Protein AF-A0A430AMD8-F1 (afdb_monomer_lite)

Sequence (156 aa):
MGLGTSLKETTLHHYRDPFADLLKDDPEMDLAAVIIMGSADDTPTKMLASDRTAQTLAAMGVDGAILSCNGFGNNHIDYANLIEQVGKKGIPFVAMSACEAEDFVVQNAYLSHVLPFYKTSGSEDSGVLAENTVTVQDAKLAIAMLRLKMRQQKEH

Organism: NCBI:txid564710

Foldseek 3Di:
DDPAQALDDDPVCVVVPLLCVDQVPDPPDHDPDDDDQDADPDLVVLLVSLLVVLVVCVVSVDLAEEAEDSDDASSLSSVQSNQVNNVVSVRQYAAEYCDQQVRYPDDDPRSPHHHHQHDDPDPDDPNDHHNSPQDNVNSVVRVVNSVVRSVVVVVD

pLDDT: mean 88.07, std 11.15, range [39.31, 98.25]

Secondary structure (DSSP, 8-state):
----TTSSPPHHHHHT-HHHHHHHT-SS--------PPPPSSHHHHHHHHHHHHHHHHHHT-S-EEEEE---TTHHHHHHHHHHHHHHTT--EEEEESS-GGG-SS--TT-TT-EE----SSSS----TTTTS--HHHHHHHHHHHHHHHHHHHT-

InterPro domains:
  IPR006034 Asparaginase/glutaminase-like [PIRSF001220] (53-112)
  IPR015417 Glycine/sarcosine/betaine reductase complex, protein B, subunit alpha/ beta [PF09338] (6-97)
  IPR027473 L-asparaginase, C-terminal [G3DSA:3.40.50.40] (44-156)
  IPR036152 Asparaginase/glutaminase-like superfamily [SSF53774] (49-140)

Structure (mmCIF, N/CA/C/O backbone):
data_AF-A0A430AMD8-F1
#
_entry.id   AF-A0A430AMD8-F1
#
loop_
_atom_site.group_PDB
_atom_site.id
_atom_site.type_symbol
_atom_site.label_atom_id
_atom_site.label_alt_id
_atom_site.label_comp_id
_atom_site.label_asym_id
_atom_site.label_entity_id
_atom_site.label_seq_id
_atom_site.pdbx_PDB_ins_code
_atom_site.Cartn_x
_atom_site.Cartn_y
_atom_site.Cartn_z
_atom_site.occupancy
_atom_site.B_iso_or_equiv
_atom_site.auth_seq_id
_atom_site.auth_comp_id
_atom_site.auth_asym_id
_atom_site.auth_atom_id
_atom_site.pdbx_PDB_model_num
ATOM 1 N N . MET A 1 1 ? 15.620 -3.143 -18.227 1.00 39.31 1 MET A N 1
ATOM 2 C CA . MET A 1 1 ? 15.658 -4.467 -17.572 1.00 39.31 1 MET A CA 1
ATOM 3 C C . MET A 1 1 ? 14.227 -4.940 -17.419 1.00 39.31 1 MET A C 1
ATOM 5 O O . MET A 1 1 ? 13.404 -4.148 -16.981 1.00 39.31 1 MET A O 1
ATOM 9 N N . GLY A 1 2 ? 13.899 -6.144 -17.888 1.00 46.00 2 GLY A N 1
ATOM 10 C CA . GLY A 1 2 ? 12.553 -6.691 -17.722 1.00 46.00 2 GLY A CA 1
ATOM 11 C C . GLY A 1 2 ? 12.328 -7.096 -16.268 1.00 46.00 2 GLY A C 1
ATOM 12 O O . GLY A 1 2 ? 13.217 -7.686 -15.669 1.00 46.00 2 GLY A O 1
ATOM 13 N N . LEU A 1 3 ? 1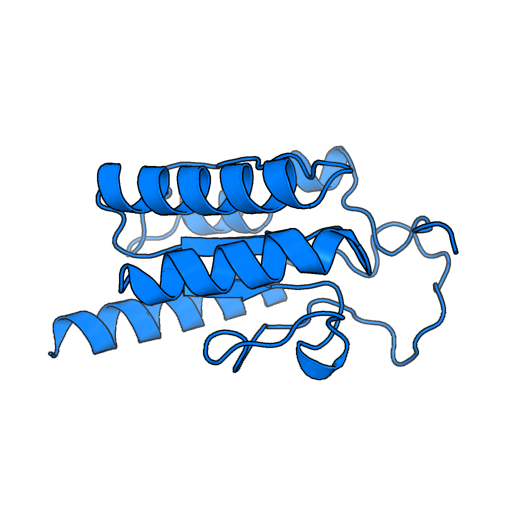1.153 -6.778 -15.722 1.00 55.47 3 LEU A N 1
ATOM 14 C CA . LEU A 1 3 ? 10.637 -7.387 -14.493 1.00 55.47 3 LEU A CA 1
ATOM 15 C C . LEU A 1 3 ? 10.561 -8.901 -14.725 1.00 55.47 3 LEU A C 1
ATOM 17 O O . LEU A 1 3 ? 9.686 -9.344 -15.481 1.00 55.47 3 LEU A O 1
ATOM 21 N N . GLY A 1 4 ? 11.486 -9.677 -14.166 1.00 64.75 4 GLY A N 1
ATOM 22 C CA . GLY A 1 4 ? 11.448 -11.124 -14.325 1.00 64.75 4 GLY A CA 1
ATOM 23 C C . GLY A 1 4 ? 10.526 -11.806 -13.321 1.00 64.75 4 GLY A C 1
ATOM 24 O O . GLY A 1 4 ? 9.715 -11.174 -12.637 1.00 64.75 4 GLY A O 1
ATOM 25 N N . THR A 1 5 ? 10.558 -13.134 -13.328 1.00 59.69 5 THR A N 1
ATOM 26 C CA . THR A 1 5 ? 9.543 -13.992 -12.702 1.00 59.69 5 THR A CA 1
ATOM 27 C C . THR A 1 5 ? 9.509 -13.911 -11.179 1.00 59.69 5 THR A C 1
ATOM 29 O O . THR A 1 5 ? 8.511 -14.324 -10.589 1.00 59.69 5 THR A O 1
ATOM 32 N N . SER A 1 6 ? 10.548 -13.374 -10.536 1.00 72.25 6 SER A N 1
ATOM 33 C CA . SER A 1 6 ? 10.609 -13.289 -9.074 1.00 72.25 6 SER A CA 1
ATOM 34 C C . SER A 1 6 ? 9.796 -12.152 -8.470 1.00 72.25 6 SER A C 1
ATOM 36 O O . SER A 1 6 ? 9.324 -12.294 -7.346 1.00 72.25 6 SER A O 1
ATOM 38 N N . LEU A 1 7 ? 9.583 -11.063 -9.215 1.00 70.12 7 LEU A N 1
ATOM 39 C CA . LEU A 1 7 ? 8.972 -9.819 -8.721 1.00 70.12 7 LEU A CA 1
ATOM 40 C C . LEU A 1 7 ? 7.484 -9.681 -9.066 1.00 70.12 7 LEU A C 1
ATOM 42 O O . LEU A 1 7 ? 6.862 -8.679 -8.726 1.00 70.12 7 LEU A O 1
ATOM 46 N N . LYS A 1 8 ? 6.908 -10.652 -9.784 1.00 69.81 8 LYS A N 1
ATOM 47 C CA . LYS A 1 8 ? 5.508 -10.593 -10.209 1.00 69.81 8 LYS A CA 1
ATOM 48 C C . LYS A 1 8 ? 4.637 -11.493 -9.355 1.00 69.81 8 LYS A C 1
ATOM 50 O O . LYS A 1 8 ? 4.860 -12.702 -9.281 1.00 69.81 8 LYS A O 1
ATOM 55 N N . GLU A 1 9 ? 3.579 -10.907 -8.812 1.00 72.75 9 GLU A N 1
ATOM 56 C CA . GLU A 1 9 ? 2.453 -11.679 -8.311 1.00 72.75 9 GLU A CA 1
ATOM 57 C C . GLU A 1 9 ? 1.881 -12.529 -9.448 1.00 72.75 9 GLU A C 1
ATOM 59 O O . GLU A 1 9 ? 1.690 -12.085 -10.584 1.00 72.75 9 GLU A O 1
ATOM 64 N N . THR A 1 10 ? 1.690 -13.812 -9.158 1.00 79.00 10 THR A N 1
ATOM 65 C CA . THR A 1 10 ? 1.112 -14.749 -10.117 1.00 79.00 10 THR A CA 1
ATOM 66 C C . THR A 1 10 ? -0.404 -14.648 -10.062 1.00 79.00 10 THR A C 1
ATOM 68 O O . THR A 1 10 ? -0.972 -14.268 -9.042 1.00 79.00 10 THR A O 1
ATOM 71 N N . THR A 1 11 ? -1.095 -15.083 -11.117 1.00 81.00 11 THR A N 1
ATOM 72 C CA . THR A 1 11 ? -2.558 -15.228 -11.064 1.00 81.00 11 THR A CA 1
ATOM 73 C C . THR A 1 11 ? -2.991 -16.029 -9.831 1.00 81.00 11 THR A C 1
ATOM 75 O O . THR A 1 11 ? -3.961 -15.666 -9.179 1.00 81.00 11 THR A O 1
ATOM 78 N N . LEU A 1 12 ? -2.241 -17.077 -9.464 1.00 84.25 12 LEU A N 1
ATOM 79 C CA . LEU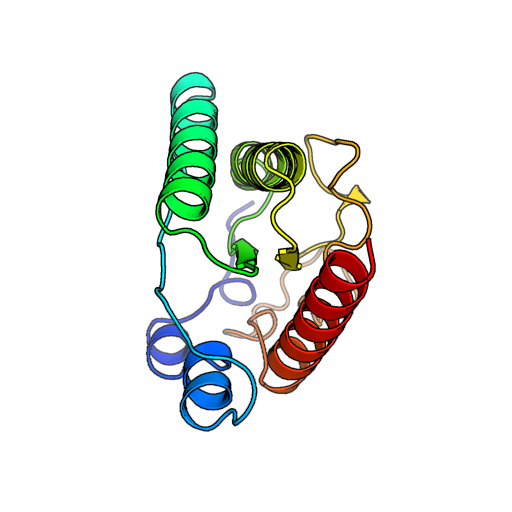 A 1 12 ? -2.508 -17.863 -8.261 1.00 84.25 12 LEU A CA 1
ATOM 80 C C . LEU A 1 12 ? -2.375 -17.045 -6.969 1.00 84.25 12 LEU A C 1
ATOM 82 O O . LEU A 1 12 ? -3.168 -17.257 -6.059 1.00 84.25 12 LEU A O 1
ATOM 86 N N . HIS A 1 13 ? -1.397 -16.139 -6.892 1.00 86.06 13 HIS A N 1
ATOM 87 C CA . HIS A 1 13 ? -1.205 -15.252 -5.742 1.00 86.06 13 HIS A CA 1
ATOM 88 C C . HIS A 1 13 ? -2.393 -14.297 -5.582 1.00 86.06 13 HIS A C 1
ATOM 90 O O . HIS A 1 13 ? -2.957 -14.243 -4.502 1.00 86.06 13 HIS A O 1
ATOM 96 N N . HIS A 1 14 ? -2.906 -13.710 -6.666 1.00 83.56 14 HIS A N 1
ATOM 97 C CA . HIS A 1 14 ? -4.134 -12.902 -6.600 1.00 83.56 14 HIS A CA 1
ATOM 98 C C . HIS A 1 14 ? -5.381 -13.699 -6.165 1.00 83.56 14 HIS A C 1
ATOM 100 O O . HIS A 1 14 ? -6.262 -13.154 -5.508 1.00 83.56 14 HIS A O 1
ATOM 106 N N . TYR A 1 15 ? -5.478 -14.989 -6.516 1.00 85.62 15 TYR A N 1
ATOM 107 C CA . TYR A 1 15 ? -6.564 -15.867 -6.042 1.00 85.62 15 TYR A CA 1
ATOM 108 C C . TYR A 1 15 ? -6.400 -16.317 -4.585 1.00 85.62 15 TYR A C 1
ATOM 110 O O . TYR A 1 15 ? -7.359 -16.804 -3.989 1.00 85.62 15 TYR A O 1
ATOM 118 N N . ARG A 1 16 ? -5.187 -16.216 -4.041 1.00 88.44 16 ARG A N 1
ATOM 119 C CA . ARG A 1 16 ? -4.818 -16.588 -2.669 1.00 88.44 16 ARG A CA 1
ATOM 120 C C . ARG A 1 16 ? -4.163 -15.395 -1.985 1.00 88.44 16 ARG A C 1
ATOM 122 O O . ARG A 1 16 ? -3.084 -15.520 -1.404 1.00 88.44 16 ARG A O 1
ATOM 129 N N . ASP A 1 17 ? -4.780 -14.232 -2.168 1.00 91.38 17 ASP A N 1
ATOM 130 C CA . ASP A 1 17 ? -4.217 -12.979 -1.704 1.00 91.38 17 ASP A CA 1
ATOM 131 C C . ASP A 1 17 ? -4.151 -12.997 -0.166 1.00 91.38 17 ASP A C 1
ATOM 133 O O . ASP A 1 17 ? -5.173 -13.219 0.496 1.00 91.38 17 ASP A O 1
ATOM 137 N N . PRO A 1 18 ? -2.963 -12.785 0.426 1.00 93.56 18 PRO A N 1
ATOM 138 C CA . PRO A 1 18 ? -2.790 -12.916 1.864 1.00 93.56 18 PRO A CA 1
ATOM 139 C C . PRO A 1 18 ? -3.549 -11.842 2.651 1.00 93.56 18 PRO A C 1
ATOM 141 O O . PRO A 1 18 ? -3.884 -12.091 3.808 1.00 93.56 18 PRO A O 1
ATOM 144 N N . PHE A 1 19 ? -3.837 -10.669 2.073 1.00 94.50 19 PHE A N 1
ATOM 145 C CA . PHE A 1 19 ? -4.659 -9.663 2.747 1.00 94.50 19 PHE A CA 1
ATOM 146 C C . PHE A 1 19 ? -6.115 -10.085 2.780 1.00 94.50 19 PHE A C 1
ATOM 148 O O . PHE A 1 19 ? -6.732 -10.010 3.839 1.00 94.50 19 PHE A O 1
ATOM 155 N N . ALA A 1 20 ? -6.654 -10.547 1.651 1.00 92.50 20 ALA A N 1
ATOM 156 C CA . ALA A 1 20 ? -8.032 -11.013 1.574 1.00 92.50 20 ALA A CA 1
ATOM 157 C C . ALA A 1 20 ? -8.282 -12.171 2.551 1.00 92.50 20 ALA A C 1
ATOM 159 O O . ALA A 1 20 ? -9.258 -12.134 3.300 1.00 92.50 20 ALA A O 1
ATOM 16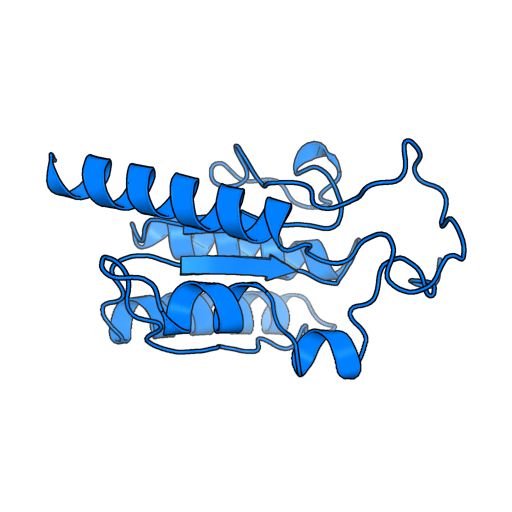0 N N . ASP A 1 21 ? -7.375 -13.152 2.601 1.00 92.44 21 ASP A N 1
ATOM 161 C CA . ASP A 1 21 ? -7.490 -14.294 3.513 1.00 92.44 21 ASP A CA 1
ATOM 162 C C . ASP A 1 21 ? -7.410 -13.878 4.991 1.00 92.44 21 ASP A C 1
ATOM 164 O O . ASP A 1 21 ? -8.167 -14.390 5.813 1.00 92.44 21 ASP A O 1
ATOM 168 N N . LEU A 1 22 ? -6.520 -12.942 5.345 1.00 95.06 22 LEU A N 1
ATOM 169 C CA . LEU A 1 22 ? -6.371 -12.481 6.730 1.00 95.06 22 LEU A CA 1
ATOM 170 C C . LEU A 1 22 ? -7.517 -11.568 7.179 1.00 95.06 22 LEU A C 1
ATOM 172 O O . LEU A 1 22 ? -7.994 -11.715 8.300 1.00 95.06 22 LEU A O 1
ATOM 176 N N . LEU A 1 23 ? -7.952 -10.634 6.328 1.00 93.38 23 LEU A N 1
ATOM 177 C CA . LEU A 1 23 ? -9.004 -9.667 6.659 1.00 93.38 23 LEU A CA 1
ATOM 178 C C . LEU A 1 23 ? -10.397 -10.297 6.678 1.00 93.38 23 LEU A C 1
ATOM 180 O O . LEU A 1 23 ? -11.274 -9.798 7.372 1.00 93.38 23 LEU A O 1
ATOM 184 N N . LYS A 1 24 ? -10.611 -11.399 5.951 1.00 89.19 24 LYS A N 1
ATOM 185 C CA . LYS A 1 24 ? -11.887 -12.127 5.956 1.00 89.19 24 LYS A CA 1
ATOM 186 C C . LYS A 1 24 ? -12.325 -12.554 7.363 1.00 89.19 24 LYS A C 1
ATOM 188 O O . LYS A 1 24 ? -13.519 -12.534 7.646 1.00 89.19 24 LYS A O 1
ATOM 193 N N . ASP A 1 25 ? -11.372 -12.956 8.202 1.00 87.38 25 ASP A N 1
ATOM 194 C CA . ASP A 1 25 ? -11.623 -13.480 9.549 1.00 87.38 25 ASP A CA 1
ATOM 195 C C . ASP A 1 25 ? -11.123 -12.515 10.655 1.00 87.38 25 ASP A C 1
ATOM 197 O O . ASP A 1 25 ? -11.016 -12.909 11.820 1.00 87.38 25 ASP A O 1
ATOM 201 N N . ASP A 1 26 ? -10.786 -11.260 10.317 1.00 94.06 26 ASP A N 1
ATOM 202 C CA . ASP A 1 26 ? -10.265 -10.286 11.284 1.00 94.06 26 ASP A CA 1
ATOM 203 C C . ASP A 1 26 ? -11.406 -9.648 12.108 1.00 94.06 26 ASP A C 1
ATOM 205 O O . ASP A 1 26 ? -12.356 -9.115 11.541 1.00 94.06 26 ASP A O 1
ATOM 209 N N . PRO A 1 27 ? -11.346 -9.675 13.454 1.00 92.81 27 PRO A N 1
ATOM 210 C CA . PRO A 1 27 ? -12.432 -9.172 14.296 1.00 92.81 27 PRO A CA 1
ATOM 211 C C . PRO A 1 27 ? -12.428 -7.647 14.489 1.00 92.81 27 PRO A C 1
ATOM 213 O O . PRO A 1 27 ? -13.359 -7.119 15.096 1.00 92.81 27 PRO A O 1
ATOM 216 N N . GLU A 1 28 ? -11.375 -6.940 14.065 1.00 91.06 28 GLU A N 1
ATOM 217 C CA . GLU A 1 28 ? -11.212 -5.497 14.284 1.00 91.06 28 GLU A CA 1
ATOM 218 C C . GLU A 1 28 ? -11.211 -4.670 12.991 1.00 91.06 28 GLU A C 1
ATOM 220 O O . GLU A 1 28 ? -11.318 -3.444 13.061 1.00 91.06 28 GLU A O 1
ATOM 225 N N . MET A 1 29 ? -11.026 -5.300 11.829 1.00 92.62 29 MET A N 1
ATOM 226 C CA . MET A 1 29 ? -10.917 -4.621 10.540 1.00 92.62 29 MET A CA 1
ATOM 227 C C . MET A 1 29 ? -11.764 -5.301 9.471 1.00 92.62 29 MET A C 1
ATOM 229 O O . MET A 1 29 ? -11.570 -6.475 9.181 1.00 92.62 29 MET A O 1
ATOM 233 N N . ASP A 1 30 ? -12.609 -4.516 8.807 1.00 92.81 30 ASP A N 1
ATOM 234 C CA . ASP A 1 30 ? -13.392 -4.969 7.662 1.00 92.81 30 ASP A CA 1
ATOM 235 C C . ASP A 1 30 ? -12.702 -4.608 6.337 1.00 92.81 30 ASP A C 1
ATOM 237 O O . ASP A 1 30 ? -12.256 -3.474 6.126 1.00 92.81 30 ASP A O 1
ATOM 241 N N . LEU A 1 31 ? -12.657 -5.555 5.394 1.00 93.81 31 LEU A N 1
ATOM 242 C CA . LEU A 1 31 ? -12.233 -5.273 4.021 1.00 93.81 31 LEU A CA 1
ATOM 243 C C . LEU A 1 31 ? -13.355 -4.548 3.260 1.00 93.81 31 LEU A C 1
ATOM 245 O O . LEU A 1 31 ? -14.292 -5.176 2.769 1.00 93.81 31 LEU A O 1
ATOM 249 N N . ALA A 1 32 ? -13.239 -3.226 3.122 1.00 93.38 32 ALA A N 1
ATOM 250 C CA . ALA A 1 32 ? -14.239 -2.410 2.429 1.00 93.38 32 ALA A CA 1
ATOM 251 C C . ALA A 1 32 ? -14.209 -2.568 0.895 1.00 93.38 32 ALA A C 1
ATOM 253 O O . ALA A 1 32 ? -15.260 -2.627 0.256 1.00 93.38 32 ALA A O 1
ATOM 254 N N . ALA A 1 33 ? -13.016 -2.605 0.289 1.00 94.00 33 ALA A N 1
ATOM 255 C CA . ALA A 1 33 ? -12.846 -2.774 -1.154 1.00 94.00 33 ALA A CA 1
ATOM 256 C C . ALA A 1 33 ? -11.415 -3.172 -1.537 1.00 94.00 33 ALA A C 1
ATOM 258 O O . ALA A 1 33 ? -10.468 -2.945 -0.786 1.00 94.00 33 ALA A O 1
ATOM 259 N N . VAL A 1 34 ? -11.270 -3.663 -2.770 1.00 93.56 34 VAL A N 1
ATOM 260 C CA . VAL A 1 34 ? -9.990 -3.797 -3.476 1.00 93.56 34 VAL A CA 1
ATOM 261 C C . VAL A 1 34 ? -10.019 -2.867 -4.688 1.00 93.56 34 VAL A C 1
ATOM 263 O O . VAL A 1 34 ? -10.919 -2.966 -5.522 1.00 93.56 34 VAL A O 1
ATOM 266 N N . ILE A 1 35 ? -9.047 -1.957 -4.791 1.00 94.62 35 ILE A N 1
ATOM 267 C CA . ILE A 1 35 ? -8.927 -1.019 -5.914 1.00 94.62 35 ILE A CA 1
ATOM 268 C C . ILE A 1 35 ? -7.682 -1.371 -6.720 1.00 94.62 35 ILE A C 1
ATOM 270 O O . ILE A 1 35 ? -6.568 -1.331 -6.205 1.00 94.62 35 ILE A O 1
ATOM 274 N N . ILE A 1 36 ? -7.873 -1.669 -8.004 1.00 92.19 36 ILE A N 1
ATOM 275 C CA . ILE A 1 36 ? -6.776 -1.888 -8.947 1.00 92.19 36 ILE A CA 1
ATOM 276 C C . ILE A 1 36 ? -6.570 -0.602 -9.740 1.00 92.19 36 ILE A C 1
ATOM 278 O O . ILE A 1 36 ? -7.404 -0.223 -10.564 1.00 92.19 36 ILE A O 1
ATOM 282 N N . MET A 1 37 ? -5.443 0.061 -9.501 1.00 91.38 37 MET A N 1
ATOM 283 C CA . MET A 1 37 ? -5.012 1.217 -10.276 1.00 91.38 37 MET A CA 1
ATOM 284 C C . MET A 1 37 ? -4.053 0.758 -11.376 1.00 91.38 37 MET A C 1
ATOM 286 O O . MET A 1 37 ? -2.977 0.230 -11.104 1.00 91.38 37 MET A O 1
ATOM 290 N N . GLY A 1 38 ? -4.439 0.965 -12.634 1.00 86.38 38 GLY A N 1
ATOM 291 C CA . GLY A 1 38 ? -3.529 0.775 -13.761 1.00 86.38 38 GLY A CA 1
ATOM 292 C C . GLY A 1 38 ? -2.456 1.865 -13.794 1.00 86.38 38 GLY A C 1
ATOM 293 O O . GLY A 1 38 ? -2.736 3.025 -13.492 1.00 86.38 38 GLY A O 1
ATOM 294 N N . SER A 1 39 ? -1.244 1.502 -14.209 1.00 82.38 39 SER A N 1
ATOM 295 C CA . SER A 1 39 ? -0.162 2.462 -14.429 1.00 82.38 39 SER A CA 1
ATOM 296 C C . SER A 1 39 ? -0.173 2.922 -15.885 1.00 82.38 39 SER A C 1
ATOM 298 O O . SER A 1 39 ? -0.057 2.103 -16.798 1.00 82.38 39 SER A O 1
ATOM 300 N N . ALA A 1 40 ? -0.345 4.224 -16.104 1.00 86.19 40 ALA A N 1
ATOM 301 C CA . ALA A 1 40 ? -0.251 4.822 -17.432 1.00 86.19 40 ALA A CA 1
ATOM 302 C C . ALA A 1 40 ? 1.214 4.983 -17.868 1.00 86.19 40 ALA A C 1
ATOM 304 O O . ALA A 1 40 ? 2.122 4.945 -17.035 1.00 86.19 40 ALA A O 1
ATOM 305 N N . ASP A 1 41 ? 1.438 5.170 -19.169 1.00 85.62 41 ASP A N 1
ATOM 306 C CA . ASP A 1 41 ? 2.776 5.418 -19.714 1.00 85.62 41 ASP A CA 1
ATOM 307 C C . ASP A 1 41 ? 3.196 6.883 -19.513 1.00 85.62 41 ASP A C 1
ATOM 309 O O . ASP A 1 41 ? 4.259 7.161 -18.960 1.00 85.62 41 ASP A O 1
ATOM 313 N N . ASP A 1 42 ? 2.319 7.828 -19.867 1.00 93.00 42 ASP A N 1
ATOM 314 C CA . ASP A 1 42 ? 2.586 9.259 -19.752 1.00 93.00 42 ASP A CA 1
ATOM 315 C C . ASP A 1 42 ? 2.364 9.805 -18.331 1.00 93.00 42 ASP A C 1
ATOM 317 O O . ASP A 1 42 ? 1.436 9.426 -17.608 1.00 93.00 42 ASP A O 1
ATOM 321 N N . THR A 1 43 ? 3.211 10.760 -17.942 1.00 90.94 43 THR A N 1
ATOM 322 C CA . THR A 1 43 ? 3.177 11.371 -16.609 1.00 90.94 43 THR A CA 1
ATOM 323 C C . THR A 1 43 ? 1.842 12.053 -16.279 1.00 90.94 43 THR A C 1
ATOM 325 O O . THR A 1 43 ? 1.338 11.821 -15.183 1.00 90.94 43 THR A O 1
ATOM 328 N N . PRO A 1 44 ? 1.213 12.865 -17.153 1.00 95.06 44 PRO A N 1
ATOM 329 C CA . PRO A 1 44 ? -0.080 13.477 -16.832 1.00 95.06 44 PRO A CA 1
ATOM 330 C C . PRO A 1 44 ? -1.159 12.459 -16.441 1.00 95.06 44 PRO A C 1
ATOM 332 O O . PRO A 1 44 ? -1.848 12.646 -15.434 1.00 95.06 44 PRO A O 1
ATOM 335 N N . THR A 1 45 ? -1.275 11.358 -17.184 1.00 94.69 45 THR A N 1
ATOM 336 C CA . THR A 1 45 ? -2.263 10.311 -16.899 1.00 94.69 45 THR A CA 1
ATOM 337 C C . THR A 1 45 ? -1.910 9.527 -15.637 1.00 94.69 45 THR A C 1
ATOM 339 O O . THR A 1 45 ? -2.805 9.223 -14.846 1.00 94.69 45 THR A O 1
ATOM 342 N N . LYS A 1 46 ? -0.617 9.274 -15.387 1.00 93.88 46 LYS A N 1
ATOM 343 C CA . LYS A 1 46 ? -0.121 8.723 -14.113 1.00 93.88 46 LYS A CA 1
ATOM 344 C C . LYS A 1 46 ? -0.598 9.559 -12.923 1.00 93.88 46 LYS A C 1
ATOM 346 O O . LYS A 1 46 ? -1.240 9.029 -12.018 1.00 93.88 46 LYS A O 1
ATOM 351 N N . MET A 1 47 ? -0.358 10.872 -12.962 1.00 95.44 47 MET A N 1
ATOM 352 C CA . MET A 1 47 ? -0.739 11.779 -11.873 1.00 95.44 47 MET A CA 1
ATOM 353 C C . MET A 1 47 ? -2.257 11.824 -11.670 1.00 95.44 47 MET A C 1
ATOM 355 O O . MET A 1 47 ? -2.730 11.793 -10.533 1.00 95.44 47 MET A O 1
ATOM 359 N N . LEU A 1 48 ? -3.021 11.846 -12.768 1.00 95.88 48 LEU A N 1
ATOM 360 C CA . LEU A 1 48 ? -4.483 11.843 -12.734 1.00 95.88 48 LEU A CA 1
ATOM 361 C C . LEU A 1 48 ? -5.048 10.559 -12.112 1.00 95.88 48 LEU A C 1
ATOM 363 O O . LEU A 1 48 ? -6.006 10.619 -11.341 1.00 95.88 48 LEU A O 1
ATOM 367 N N . ALA A 1 49 ? -4.482 9.400 -12.449 1.00 95.06 49 ALA A N 1
ATOM 368 C CA . ALA A 1 49 ? -4.929 8.118 -11.918 1.00 95.06 49 ALA A CA 1
ATOM 369 C C . ALA A 1 49 ? -4.655 8.005 -10.406 1.00 95.06 49 ALA A C 1
ATOM 371 O O . ALA A 1 49 ? -5.545 7.583 -9.661 1.00 95.06 49 ALA A O 1
ATOM 372 N N . SER A 1 50 ? -3.493 8.470 -9.932 1.00 95.75 50 SER A N 1
ATOM 373 C CA . SER A 1 50 ? -3.185 8.542 -8.498 1.00 95.75 50 SER A CA 1
ATOM 374 C C . SER A 1 50 ? -4.148 9.470 -7.744 1.00 95.75 50 SER A C 1
ATOM 376 O O . SER A 1 50 ? -4.695 9.081 -6.713 1.00 95.75 50 SER A O 1
ATOM 378 N N . ASP A 1 51 ? -4.388 10.682 -8.261 1.00 96.56 51 ASP A N 1
ATOM 379 C CA . ASP A 1 51 ? -5.266 11.673 -7.621 1.00 96.56 51 ASP A CA 1
ATOM 380 C C . ASP A 1 51 ? -6.711 11.169 -7.528 1.00 96.56 51 ASP A C 1
ATOM 382 O O . ASP A 1 51 ? -7.328 11.195 -6.461 1.00 96.56 51 ASP A O 1
ATOM 386 N N . ARG A 1 52 ? -7.230 10.591 -8.618 1.00 96.75 52 ARG A N 1
ATOM 387 C CA . ARG A 1 52 ? -8.567 9.983 -8.632 1.00 96.75 52 ARG A CA 1
ATOM 388 C C . ARG A 1 52 ? -8.685 8.809 -7.672 1.00 96.75 52 ARG A C 1
ATOM 390 O O . ARG A 1 52 ? -9.721 8.670 -7.023 1.00 96.75 52 ARG A O 1
ATOM 397 N N . THR A 1 53 ? -7.648 7.986 -7.556 1.00 97.50 53 THR A N 1
ATOM 398 C CA . THR A 1 53 ? -7.637 6.866 -6.606 1.00 97.50 53 THR A CA 1
ATOM 399 C C . THR A 1 53 ? -7.682 7.382 -5.169 1.00 97.50 53 THR A C 1
ATOM 401 O O . THR A 1 53 ? -8.553 6.974 -4.403 1.00 97.50 53 THR A O 1
ATOM 404 N N . ALA A 1 54 ? -6.845 8.361 -4.816 1.00 97.69 54 ALA A N 1
ATOM 405 C CA . ALA A 1 54 ? -6.879 8.983 -3.493 1.00 97.69 54 ALA A CA 1
ATOM 406 C C . ALA A 1 54 ? -8.226 9.673 -3.208 1.00 97.69 54 ALA A C 1
ATOM 408 O O . ALA A 1 54 ? -8.753 9.592 -2.098 1.00 97.69 54 ALA A O 1
ATOM 409 N N . GLN A 1 55 ? -8.815 10.342 -4.204 1.00 98.25 55 GLN A N 1
ATOM 410 C CA . GLN A 1 55 ? -10.133 10.965 -4.072 1.00 98.25 55 GLN A CA 1
ATOM 411 C C . GLN A 1 55 ? -11.239 9.924 -3.871 1.00 98.25 55 GLN A C 1
ATOM 413 O O . GLN A 1 55 ? -12.161 10.166 -3.096 1.00 98.25 55 GLN A O 1
ATOM 418 N N . THR A 1 56 ? -11.133 8.771 -4.531 1.00 98.06 56 THR A N 1
ATOM 419 C CA . THR A 1 56 ? -12.062 7.647 -4.361 1.00 98.06 56 THR A CA 1
ATOM 420 C C . THR A 1 56 ? -11.985 7.100 -2.939 1.00 98.06 56 THR A C 1
ATOM 422 O O . THR A 1 56 ? -13.021 6.975 -2.294 1.00 98.06 56 THR A O 1
ATOM 425 N N . LEU A 1 57 ? -10.775 6.876 -2.410 1.00 97.62 57 LEU A N 1
ATOM 426 C CA . LEU A 1 57 ? -10.582 6.434 -1.023 1.00 97.62 57 LEU A CA 1
ATOM 427 C C . LEU A 1 57 ? -11.213 7.409 -0.018 1.00 97.62 57 LEU A C 1
ATOM 429 O O . LEU A 1 57 ? -11.956 6.989 0.866 1.00 97.62 57 LEU A O 1
ATOM 433 N N . ALA A 1 58 ? -10.991 8.715 -0.189 1.00 97.12 58 ALA A N 1
ATOM 434 C CA . ALA A 1 58 ? -11.601 9.723 0.678 1.00 97.12 58 ALA A CA 1
ATOM 435 C C . ALA A 1 58 ? -13.130 9.767 0.555 1.00 97.12 58 ALA A C 1
ATOM 437 O O . ALA A 1 58 ? -13.822 9.887 1.561 1.00 97.12 58 ALA A O 1
ATOM 438 N N . ALA A 1 59 ? -13.670 9.649 -0.660 1.00 97.75 59 ALA A N 1
ATOM 439 C CA . ALA A 1 59 ? -15.114 9.642 -0.888 1.00 97.75 59 ALA A CA 1
ATOM 440 C C . ALA A 1 59 ? -15.801 8.401 -0.296 1.00 97.75 59 ALA A C 1
ATOM 442 O O . ALA A 1 59 ? -16.954 8.483 0.120 1.00 97.75 59 ALA A O 1
ATOM 443 N N . MET A 1 60 ? -15.095 7.270 -0.239 1.00 97.00 60 MET A N 1
ATOM 444 C CA . MET A 1 60 ? -15.562 6.056 0.431 1.00 97.00 60 MET A CA 1
ATOM 445 C C . MET A 1 60 ? -15.545 6.169 1.960 1.00 97.00 60 MET A C 1
ATOM 447 O O . MET A 1 60 ? -16.189 5.359 2.620 1.00 97.00 60 MET A O 1
ATOM 451 N N . GLY A 1 61 ? -14.824 7.145 2.522 1.00 95.62 61 GLY A N 1
ATOM 452 C CA . GLY A 1 61 ? -14.714 7.327 3.969 1.00 95.62 61 GLY A CA 1
ATOM 453 C C . GLY A 1 61 ? -13.991 6.176 4.669 1.00 95.62 61 GLY A C 1
ATOM 454 O O . GLY A 1 61 ? -14.371 5.817 5.777 1.00 95.62 61 GLY A O 1
ATOM 455 N N . VAL A 1 62 ? -12.991 5.569 4.017 1.00 96.12 62 VAL A N 1
ATOM 456 C CA . VAL A 1 62 ? -12.220 4.469 4.618 1.00 96.12 62 VAL A CA 1
ATOM 457 C C . VAL A 1 62 ? -11.405 4.959 5.816 1.00 96.12 62 VAL A C 1
ATOM 459 O O . VAL A 1 62 ? -10.778 6.017 5.754 1.00 96.12 62 VAL A O 1
ATOM 462 N N . ASP A 1 63 ? -11.357 4.164 6.886 1.00 95.69 63 ASP A N 1
ATOM 463 C CA . ASP A 1 63 ? -10.538 4.475 8.065 1.00 95.69 63 ASP A CA 1
ATOM 464 C C . ASP A 1 63 ? -9.026 4.316 7.808 1.00 95.69 63 ASP A C 1
ATOM 466 O O . ASP A 1 63 ? -8.205 4.825 8.568 1.00 95.69 63 ASP A O 1
ATOM 470 N N . GLY A 1 64 ? -8.638 3.588 6.759 1.00 96.00 64 GLY A N 1
ATOM 471 C CA . GLY A 1 64 ? -7.244 3.398 6.383 1.00 96.00 64 GLY A CA 1
ATOM 472 C C . GLY A 1 64 ? -7.074 2.598 5.093 1.00 96.00 64 GLY A C 1
ATOM 473 O O . GLY A 1 64 ? -8.031 2.018 4.581 1.00 96.00 64 GLY A O 1
ATOM 474 N N . ALA A 1 65 ? -5.854 2.575 4.554 1.00 96.94 65 ALA A N 1
ATOM 475 C CA . ALA A 1 65 ? -5.541 1.889 3.301 1.00 96.94 65 ALA A CA 1
ATOM 476 C C . ALA A 1 65 ? -4.198 1.143 3.341 1.00 96.94 65 ALA A C 1
ATOM 478 O O . ALA A 1 65 ? -3.201 1.640 3.865 1.00 96.94 65 ALA A O 1
ATOM 479 N N . ILE A 1 66 ? -4.150 -0.035 2.719 1.00 96.56 66 ILE A N 1
ATOM 480 C CA . ILE A 1 66 ? -2.890 -0.678 2.332 1.00 96.56 66 ILE A CA 1
ATOM 481 C C . ILE A 1 66 ? -2.660 -0.361 0.857 1.00 96.56 66 ILE A C 1
ATOM 483 O O . ILE A 1 66 ? -3.512 -0.640 0.016 1.00 96.56 66 ILE A O 1
ATOM 487 N N . LEU A 1 67 ? -1.524 0.259 0.556 1.00 96.06 67 LEU A N 1
ATOM 488 C CA . LEU A 1 67 ? -1.089 0.566 -0.800 1.00 96.06 67 LEU A CA 1
ATOM 489 C C . LEU A 1 67 ? 0.011 -0.432 -1.160 1.00 96.06 67 LEU A C 1
ATOM 491 O O . LEU A 1 67 ? 0.942 -0.617 -0.381 1.00 96.06 67 LEU A O 1
ATOM 495 N N . SER A 1 68 ? -0.086 -1.079 -2.317 1.00 92.19 68 SER A N 1
ATOM 496 C CA . SER A 1 68 ? 0.933 -2.017 -2.795 1.00 92.19 68 SER A CA 1
ATOM 497 C C . SER A 1 68 ? 1.228 -1.769 -4.267 1.00 92.19 68 SER A C 1
ATOM 499 O O . SER A 1 68 ? 0.316 -1.500 -5.052 1.00 92.19 68 SER A O 1
ATOM 501 N N . CYS A 1 69 ? 2.505 -1.851 -4.638 1.00 88.62 69 CYS A N 1
ATOM 502 C CA . CYS A 1 69 ? 2.962 -1.720 -6.014 1.00 88.62 69 CYS A CA 1
ATOM 503 C C . CYS A 1 69 ? 3.793 -2.937 -6.421 1.00 88.62 69 CYS A C 1
ATOM 505 O O . CYS A 1 69 ? 4.846 -3.203 -5.846 1.00 88.62 69 CYS A O 1
ATOM 507 N N . ASN A 1 70 ? 3.346 -3.614 -7.482 1.00 80.00 70 ASN A N 1
ATOM 508 C CA . ASN A 1 70 ? 4.049 -4.738 -8.113 1.00 80.00 70 ASN A CA 1
ATOM 509 C C . ASN A 1 70 ? 5.016 -4.294 -9.231 1.00 80.00 70 ASN A C 1
ATOM 511 O O . ASN A 1 70 ? 5.532 -5.118 -9.987 1.00 80.00 70 ASN A O 1
ATOM 515 N N . GLY A 1 71 ? 5.197 -2.984 -9.409 1.00 77.56 71 GLY A N 1
ATOM 516 C CA . GLY A 1 71 ? 6.043 -2.393 -10.442 1.00 77.56 71 GLY A CA 1
ATOM 517 C C . GLY A 1 71 ? 7.360 -1.855 -9.888 1.00 77.56 71 GLY A C 1
ATOM 518 O O . GLY A 1 71 ? 7.506 -1.639 -8.688 1.00 77.56 71 GLY A O 1
ATOM 519 N N . PHE A 1 72 ? 8.308 -1.596 -10.790 1.00 79.62 72 PHE A N 1
ATOM 520 C CA . PHE A 1 72 ? 9.608 -1.012 -10.460 1.00 79.62 72 PHE A CA 1
ATOM 521 C C . PHE A 1 72 ? 9.968 0.112 -11.438 1.00 79.62 72 PHE A C 1
ATOM 523 O O . PHE A 1 72 ? 9.626 0.049 -12.623 1.00 79.62 72 PHE A O 1
ATOM 530 N N . GLY A 1 73 ? 10.676 1.141 -10.972 1.00 83.25 73 GLY A N 1
ATOM 531 C CA . GLY A 1 73 ? 11.168 2.231 -11.814 1.00 83.25 73 GLY A CA 1
ATOM 532 C C . GLY A 1 73 ? 10.053 3.193 -12.223 1.00 83.25 73 GLY A C 1
ATOM 533 O O . GLY A 1 73 ? 9.550 3.942 -11.394 1.00 83.25 73 GLY A O 1
ATOM 534 N N . ASN A 1 74 ? 9.641 3.191 -13.498 1.00 85.31 74 ASN A N 1
ATOM 535 C CA . ASN A 1 74 ? 8.629 4.137 -14.000 1.00 85.31 74 ASN A CA 1
ATOM 536 C C . ASN A 1 74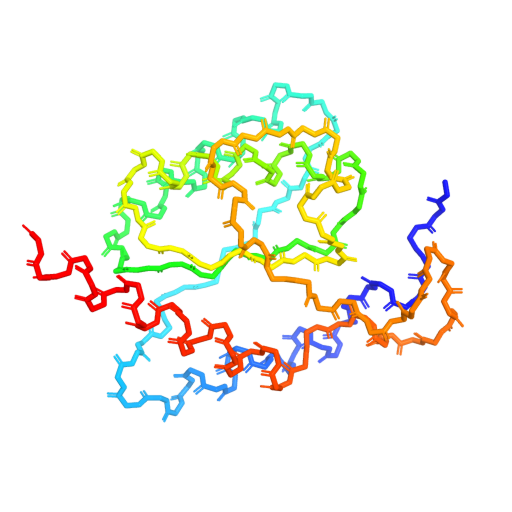 ? 7.280 4.021 -13.262 1.00 85.31 74 ASN A C 1
ATOM 538 O O . ASN A 1 74 ? 6.568 5.009 -13.112 1.00 85.31 74 ASN A O 1
ATOM 542 N N . ASN A 1 75 ? 6.930 2.825 -12.776 1.00 85.75 75 ASN A N 1
ATOM 543 C CA . ASN A 1 75 ? 5.720 2.602 -11.977 1.00 85.75 75 ASN A CA 1
ATOM 544 C C . ASN A 1 75 ? 5.785 3.258 -10.587 1.00 85.75 75 ASN A C 1
ATOM 546 O O . ASN A 1 75 ? 4.752 3.526 -9.977 1.00 85.75 75 ASN A O 1
ATOM 550 N N . HIS A 1 76 ? 6.986 3.543 -10.073 1.00 90.19 76 HIS A N 1
ATOM 551 C CA . HIS A 1 76 ? 7.131 4.243 -8.799 1.00 90.19 76 HIS A CA 1
ATOM 552 C C . HIS A 1 76 ? 6.766 5.725 -8.899 1.00 90.19 76 HIS A C 1
ATOM 554 O O . HIS A 1 76 ? 6.509 6.333 -7.869 1.00 90.19 76 HIS A O 1
ATOM 560 N N . ILE A 1 77 ? 6.674 6.306 -10.102 1.00 91.81 77 ILE A N 1
ATOM 561 C CA . ILE A 1 77 ? 6.274 7.712 -10.284 1.00 91.81 77 ILE A CA 1
ATOM 562 C C . ILE A 1 77 ? 4.817 7.916 -9.848 1.00 91.81 77 ILE A C 1
ATOM 564 O O . ILE A 1 77 ? 4.529 8.735 -8.975 1.00 91.81 77 ILE A O 1
ATOM 568 N N . ASP A 1 78 ? 3.890 7.150 -10.425 1.00 93.00 78 ASP A N 1
ATOM 569 C CA . ASP A 1 78 ? 2.476 7.176 -10.048 1.00 93.00 78 ASP A CA 1
ATOM 570 C C . ASP A 1 78 ? 2.239 6.622 -8.646 1.00 93.00 78 ASP A C 1
ATOM 572 O O . ASP A 1 78 ? 1.362 7.123 -7.939 1.00 93.00 78 ASP A O 1
ATOM 576 N N . TYR A 1 79 ? 3.030 5.637 -8.215 1.00 94.56 79 TYR A N 1
ATOM 577 C CA . TYR A 1 79 ? 2.917 5.097 -6.865 1.00 94.56 79 TYR A CA 1
ATOM 578 C C . TYR A 1 79 ? 3.339 6.106 -5.790 1.00 94.56 79 TYR A C 1
ATOM 580 O O . TYR A 1 79 ? 2.604 6.319 -4.827 1.00 94.56 79 TYR A O 1
ATOM 588 N N . ALA A 1 80 ? 4.469 6.794 -5.978 1.00 95.31 80 ALA A N 1
ATOM 589 C CA . ALA A 1 80 ? 4.916 7.839 -5.063 1.00 95.31 80 ALA A CA 1
ATOM 590 C C . ALA A 1 80 ? 3.899 8.982 -4.996 1.00 95.31 80 ALA A C 1
ATOM 592 O O . ALA A 1 80 ? 3.574 9.452 -3.904 1.00 95.31 80 ALA A O 1
ATOM 593 N N . ASN A 1 81 ? 3.340 9.384 -6.142 1.00 95.69 81 ASN A N 1
ATOM 594 C CA . ASN A 1 81 ? 2.274 10.378 -6.165 1.00 95.69 81 ASN A CA 1
ATOM 595 C C . ASN A 1 81 ? 0.996 9.867 -5.478 1.00 95.69 81 ASN A C 1
ATOM 597 O O . ASN A 1 81 ? 0.373 10.622 -4.744 1.00 95.69 81 ASN A O 1
ATOM 601 N N . LEU A 1 82 ? 0.608 8.597 -5.646 1.00 96.75 82 LEU A N 1
ATOM 602 C CA . LEU A 1 82 ? -0.539 8.020 -4.932 1.00 96.75 82 LEU A CA 1
ATOM 603 C C . LEU A 1 82 ? -0.345 8.112 -3.416 1.00 96.75 82 LEU A C 1
ATOM 605 O O . LEU A 1 82 ? -1.238 8.599 -2.725 1.00 96.75 82 LEU A O 1
ATOM 609 N N . ILE A 1 83 ? 0.827 7.710 -2.918 1.00 97.44 83 ILE A N 1
ATOM 610 C CA . ILE A 1 83 ? 1.185 7.815 -1.497 1.00 97.44 83 ILE A CA 1
ATOM 611 C C . ILE A 1 83 ? 1.064 9.268 -1.015 1.00 97.44 83 ILE A C 1
ATOM 613 O O . ILE A 1 83 ? 0.450 9.529 0.020 1.00 97.44 83 ILE A O 1
ATOM 617 N N . GLU A 1 84 ? 1.579 10.225 -1.790 1.00 97.31 84 GLU A N 1
ATOM 618 C CA . GLU A 1 84 ? 1.484 11.648 -1.460 1.00 97.31 84 GLU A CA 1
ATOM 619 C C . GLU A 1 84 ? 0.030 12.142 -1.406 1.00 97.31 84 GLU A C 1
ATOM 621 O O . GLU A 1 84 ? -0.349 12.838 -0.463 1.00 97.31 84 GLU A O 1
ATOM 626 N N . GLN A 1 85 ? -0.805 11.786 -2.389 1.00 97.69 85 GLN A N 1
ATOM 627 C CA . GLN A 1 85 ? -2.202 12.229 -2.428 1.00 97.69 85 GLN A CA 1
ATOM 628 C C . GLN A 1 85 ? -3.040 11.608 -1.304 1.00 97.69 85 GLN A C 1
ATOM 630 O O . GLN A 1 85 ? -3.870 12.299 -0.711 1.00 97.69 85 GLN A O 1
ATOM 635 N N . VAL A 1 86 ? -2.818 10.332 -0.975 1.00 97.81 86 VAL A N 1
ATOM 636 C CA . VAL A 1 86 ? -3.478 9.666 0.162 1.00 97.81 86 VAL A CA 1
ATOM 637 C C . VAL A 1 86 ? -3.052 10.325 1.477 1.00 97.81 86 VAL A C 1
ATOM 639 O O . VAL A 1 86 ? -3.904 10.681 2.294 1.00 97.81 86 VAL A O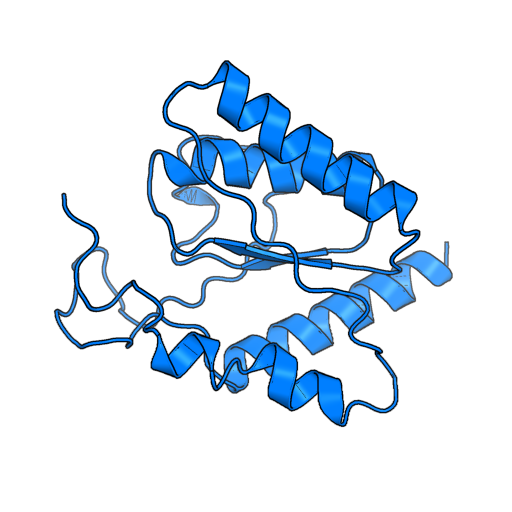 1
ATOM 642 N N . GLY A 1 87 ? -1.753 10.586 1.639 1.00 96.50 87 GLY A N 1
ATOM 643 C CA . GLY A 1 87 ? -1.208 11.275 2.806 1.00 96.50 87 GLY A CA 1
ATOM 644 C C . GLY A 1 87 ? -1.753 12.695 2.986 1.00 96.50 87 GLY A C 1
ATOM 645 O O . GLY A 1 87 ? -2.142 13.071 4.092 1.00 96.50 87 GLY A O 1
ATOM 646 N N . LYS A 1 88 ? -1.872 13.475 1.904 1.00 96.81 88 LYS A N 1
ATOM 647 C CA . LYS A 1 88 ? -2.471 14.825 1.927 1.00 96.81 88 LYS A CA 1
ATOM 648 C C . LYS A 1 88 ? -3.943 14.829 2.332 1.00 96.81 88 LYS A C 1
ATOM 650 O O . LYS A 1 88 ? -4.416 15.822 2.879 1.00 96.81 88 LYS A O 1
ATOM 655 N N . LYS A 1 89 ? -4.669 13.739 2.074 1.00 96.44 89 LYS A N 1
ATOM 656 C CA . LYS A 1 89 ? -6.066 13.574 2.505 1.00 96.44 89 LYS A CA 1
ATOM 657 C C . LYS A 1 89 ? -6.190 13.119 3.961 1.00 96.44 89 LYS A C 1
ATOM 659 O O . LYS A 1 89 ? -7.307 13.005 4.451 1.00 96.44 89 LYS A O 1
ATOM 664 N N . GLY A 1 90 ? -5.071 12.881 4.650 1.00 95.31 90 GLY A N 1
ATOM 665 C CA . GLY A 1 90 ? -5.060 12.477 6.053 1.00 95.31 90 GLY A CA 1
ATOM 666 C C . GLY A 1 90 ? -5.593 11.064 6.282 1.00 95.31 90 GLY A C 1
ATOM 667 O O . GLY A 1 90 ? -6.037 10.767 7.383 1.00 95.31 90 GLY A O 1
ATOM 668 N N . ILE A 1 91 ? -5.578 10.196 5.268 1.00 96.56 91 ILE A N 1
ATOM 669 C CA . ILE A 1 91 ? -5.996 8.798 5.419 1.00 96.56 91 ILE A CA 1
ATOM 670 C C . ILE A 1 91 ? -4.795 8.006 5.958 1.00 96.56 91 ILE A C 1
ATOM 672 O O . ILE A 1 91 ? -3.738 8.042 5.323 1.00 96.56 91 ILE A O 1
ATOM 676 N N . PRO A 1 92 ? -4.902 7.279 7.085 1.00 96.19 92 PRO A N 1
ATOM 677 C CA . PRO A 1 92 ? -3.854 6.378 7.547 1.00 96.19 92 PRO A CA 1
ATOM 678 C C . PRO A 1 92 ? -3.549 5.332 6.491 1.00 96.19 92 PRO A C 1
ATOM 680 O O . PRO A 1 92 ? -4.452 4.683 5.966 1.00 96.19 92 PRO A O 1
ATOM 683 N N . PHE A 1 93 ? -2.272 5.123 6.198 1.00 97.12 93 PHE A N 1
ATOM 684 C CA . PHE A 1 93 ? -1.900 4.110 5.226 1.00 97.12 93 PHE A CA 1
ATOM 685 C C . PHE A 1 93 ? -0.621 3.368 5.593 1.00 97.12 93 PHE A C 1
ATOM 687 O O . PHE A 1 93 ? 0.244 3.867 6.325 1.00 97.12 93 PHE A O 1
ATOM 694 N N . VAL A 1 94 ? -0.491 2.170 5.037 1.00 97.12 94 VAL A N 1
ATOM 695 C CA . VAL A 1 94 ? 0.765 1.424 4.951 1.00 97.12 94 VAL A CA 1
ATOM 696 C C . VAL A 1 94 ? 1.059 1.208 3.476 1.00 97.12 94 VAL A C 1
ATOM 698 O O . VAL A 1 94 ? 0.223 0.677 2.754 1.00 97.12 94 VAL A O 1
ATOM 701 N N . ALA A 1 95 ? 2.225 1.662 3.029 1.00 96.25 95 ALA A N 1
ATOM 702 C CA . ALA A 1 95 ? 2.679 1.491 1.658 1.00 96.25 95 ALA A CA 1
ATOM 703 C C . ALA A 1 95 ? 3.676 0.336 1.595 1.00 96.25 95 ALA A C 1
ATOM 705 O O . ALA A 1 95 ? 4.562 0.246 2.440 1.00 96.25 95 ALA A O 1
ATOM 706 N N . MET A 1 96 ? 3.531 -0.529 0.601 1.00 94.50 96 MET A N 1
ATOM 707 C CA . MET A 1 96 ? 4.362 -1.706 0.378 1.00 94.50 96 MET A CA 1
ATOM 708 C C . MET A 1 96 ? 4.978 -1.674 -1.018 1.00 94.50 96 MET A C 1
ATOM 710 O O . MET A 1 96 ? 4.347 -1.202 -1.965 1.00 94.50 96 MET A O 1
ATOM 714 N N . SER A 1 97 ? 6.216 -2.137 -1.162 1.00 90.25 97 SER A N 1
ATOM 715 C CA . SER A 1 97 ? 6.917 -2.119 -2.450 1.00 90.25 97 SER A CA 1
ATOM 716 C C . SER A 1 97 ? 7.929 -3.254 -2.565 1.00 90.25 97 SER A C 1
ATOM 718 O O . SER A 1 97 ? 8.431 -3.777 -1.571 1.00 90.25 97 SER A O 1
ATOM 720 N N . ALA A 1 98 ? 8.280 -3.593 -3.803 1.00 82.88 98 ALA A N 1
ATOM 721 C CA . ALA A 1 98 ? 9.356 -4.525 -4.118 1.00 82.88 98 ALA A CA 1
ATOM 722 C C . ALA A 1 98 ? 10.772 -3.926 -3.924 1.00 82.88 98 ALA A C 1
ATOM 724 O O . ALA A 1 98 ? 11.755 -4.553 -4.305 1.00 82.88 98 ALA A O 1
ATOM 725 N N . CYS A 1 99 ? 10.891 -2.719 -3.360 1.00 83.00 99 CYS A N 1
ATOM 726 C CA . CYS A 1 99 ? 12.149 -2.100 -2.932 1.00 83.00 99 CYS A CA 1
ATOM 727 C C . CYS A 1 99 ? 11.918 -1.014 -1.887 1.00 83.00 99 CYS A C 1
ATOM 729 O O . CYS A 1 99 ? 10.776 -0.608 -1.646 1.00 83.00 99 CYS A O 1
ATOM 731 N N . GLU A 1 100 ? 13.015 -0.533 -1.313 1.00 87.12 100 GLU A N 1
ATOM 732 C CA . GLU A 1 100 ? 13.008 0.571 -0.365 1.00 87.12 100 GLU A CA 1
ATOM 733 C C . GLU A 1 100 ? 12.552 1.875 -1.026 1.00 87.12 100 GLU A C 1
ATOM 735 O O . GLU A 1 100 ? 12.754 2.104 -2.222 1.00 87.12 100 GLU A O 1
ATOM 740 N N . ALA A 1 101 ? 11.960 2.763 -0.222 1.00 88.00 101 ALA A N 1
ATOM 741 C CA . ALA A 1 101 ? 11.567 4.097 -0.674 1.00 88.00 101 ALA A CA 1
ATOM 742 C C . ALA A 1 101 ? 12.751 4.901 -1.231 1.00 88.00 101 ALA A C 1
ATOM 744 O O . ALA A 1 101 ? 12.560 5.692 -2.148 1.00 88.00 101 ALA A O 1
ATOM 745 N N . GLU A 1 102 ? 13.964 4.702 -0.706 1.00 87.38 102 GLU A N 1
ATOM 746 C CA . GLU A 1 102 ? 15.181 5.405 -1.142 1.00 87.38 102 GLU A CA 1
ATOM 747 C C . GLU A 1 102 ? 15.524 5.133 -2.614 1.00 87.38 102 GLU A C 1
ATOM 749 O O . GLU A 1 102 ? 16.065 6.005 -3.293 1.00 87.38 102 GLU A O 1
ATOM 754 N N . ASP A 1 103 ? 15.128 3.967 -3.129 1.00 85.62 103 ASP A N 1
ATOM 755 C CA . ASP A 1 103 ? 15.361 3.564 -4.517 1.00 85.62 103 ASP A CA 1
ATOM 756 C C . ASP A 1 103 ? 14.304 4.120 -5.488 1.00 85.62 103 ASP A C 1
ATOM 758 O O . ASP A 1 103 ? 14.376 3.895 -6.702 1.00 85.62 103 ASP A O 1
ATOM 762 N N . PHE A 1 104 ? 13.297 4.848 -4.992 1.00 88.88 104 PHE A N 1
ATOM 763 C CA . PHE A 1 104 ? 12.265 5.421 -5.850 1.00 88.88 104 PHE A CA 1
ATOM 764 C C . PHE A 1 104 ? 12.833 6.603 -6.639 1.00 88.88 104 PHE A C 1
ATOM 766 O O . PHE A 1 104 ? 13.491 7.494 -6.101 1.00 88.88 104 PHE A O 1
ATOM 773 N N . VAL A 1 105 ? 12.480 6.660 -7.927 1.00 85.94 105 VAL A N 1
ATOM 774 C CA . VAL A 1 105 ? 12.870 7.753 -8.837 1.00 85.94 105 VAL A CA 1
ATOM 775 C C . VAL A 1 105 ? 12.329 9.110 -8.366 1.00 85.94 105 VAL A C 1
ATOM 777 O O . VAL A 1 105 ? 12.931 10.149 -8.630 1.00 85.94 105 VAL A O 1
ATOM 780 N N . VAL A 1 106 ? 11.185 9.108 -7.676 1.00 89.38 106 VAL A N 1
ATOM 781 C CA . VAL A 1 106 ? 10.517 10.306 -7.158 1.00 89.38 106 VAL A CA 1
ATOM 782 C C . VAL A 1 106 ? 10.356 10.173 -5.651 1.00 89.38 106 VAL A C 1
ATOM 784 O O . VAL A 1 106 ? 9.858 9.160 -5.168 1.00 89.38 106 VAL A O 1
ATOM 787 N N . GLN A 1 107 ? 10.742 11.224 -4.930 1.00 93.25 107 GLN A N 1
ATOM 788 C CA . GLN A 1 107 ? 10.701 11.295 -3.471 1.00 93.25 107 GLN A CA 1
ATOM 789 C C . GLN A 1 107 ? 9.628 12.278 -2.989 1.00 93.25 107 GLN A C 1
ATOM 791 O O . GLN A 1 107 ? 9.370 13.288 -3.645 1.00 93.25 107 GLN A O 1
ATOM 796 N N . ASN A 1 108 ? 9.024 12.016 -1.825 1.00 94.06 108 ASN A N 1
ATOM 797 C CA . ASN A 1 108 ? 8.140 12.956 -1.127 1.00 94.06 108 ASN A CA 1
ATOM 798 C C . ASN A 1 108 ? 8.090 12.672 0.388 1.00 94.06 108 ASN A C 1
ATOM 800 O O . ASN A 1 108 ? 8.580 11.649 0.861 1.00 94.06 108 ASN A O 1
ATOM 804 N N . ALA A 1 109 ? 7.476 13.579 1.155 1.00 93.50 109 ALA A N 1
ATOM 805 C CA . ALA A 1 109 ? 7.445 13.518 2.621 1.00 93.50 109 ALA A CA 1
ATOM 806 C C . ALA A 1 109 ? 6.667 12.318 3.205 1.00 93.50 109 ALA A C 1
ATOM 808 O O . ALA A 1 109 ? 6.831 12.001 4.382 1.00 93.50 109 ALA A O 1
ATOM 809 N N . TYR A 1 110 ? 5.834 11.654 2.399 1.00 94.62 110 TYR A N 1
ATOM 810 C CA . TYR A 1 110 ? 4.965 10.550 2.814 1.00 94.62 110 TYR A CA 1
ATOM 811 C C . TYR A 1 110 ? 5.541 9.165 2.483 1.00 94.62 110 TYR A C 1
ATOM 813 O O . TYR A 1 110 ? 4.933 8.160 2.840 1.00 94.62 110 TYR A O 1
ATOM 821 N N . LEU A 1 111 ? 6.709 9.088 1.832 1.00 93.12 111 LEU A N 1
ATOM 822 C CA . LEU A 1 111 ? 7.387 7.815 1.542 1.00 93.12 111 LEU A CA 1
ATOM 823 C C . LEU A 1 111 ? 8.136 7.234 2.746 1.00 93.12 111 LEU A C 1
ATOM 825 O O . LEU A 1 111 ? 8.671 6.128 2.668 1.00 93.12 111 LEU A O 1
ATOM 829 N N . SER A 1 112 ? 8.194 7.960 3.863 1.00 80.75 112 SER A N 1
ATOM 830 C CA . SER A 1 112 ? 8.789 7.436 5.085 1.00 80.75 112 SER A CA 1
ATOM 831 C C . SER A 1 112 ? 8.051 6.161 5.507 1.00 80.75 112 SER A C 1
ATOM 833 O O . SER A 1 112 ? 6.827 6.138 5.643 1.00 80.75 112 SER A O 1
ATOM 835 N N . HIS A 1 113 ? 8.811 5.084 5.717 1.00 78.44 113 HIS A N 1
ATOM 836 C CA . HIS A 1 113 ? 8.300 3.778 6.148 1.00 78.44 113 HIS A CA 1
ATOM 837 C C . HIS A 1 113 ? 7.484 2.996 5.100 1.00 78.44 113 HIS A C 1
ATOM 839 O O . HIS A 1 113 ? 6.591 2.233 5.479 1.00 78.44 113 HIS A O 1
ATOM 845 N N . VAL A 1 114 ? 7.783 3.142 3.800 1.00 91.44 114 VAL A N 1
ATOM 846 C CA . VAL A 1 114 ? 7.388 2.115 2.815 1.00 91.44 114 VAL A CA 1
ATOM 847 C C . VAL A 1 114 ? 7.982 0.777 3.257 1.00 91.44 114 VAL A C 1
ATOM 849 O O . VAL A 1 114 ? 9.175 0.689 3.525 1.00 91.44 114 VAL A O 1
ATOM 852 N N . LEU A 1 115 ? 7.142 -0.249 3.368 1.00 92.00 115 LEU A N 1
ATOM 853 C CA . LEU A 1 115 ? 7.548 -1.586 3.772 1.00 92.00 115 LEU A CA 1
ATOM 854 C C . LEU A 1 115 ? 8.012 -2.388 2.551 1.00 92.00 115 LEU A C 1
ATOM 856 O O . LEU A 1 115 ? 7.193 -2.697 1.676 1.00 92.00 115 LEU A O 1
ATOM 860 N N . PRO A 1 116 ? 9.294 -2.766 2.485 1.00 88.75 116 PRO A N 1
ATOM 861 C CA . PRO A 1 116 ? 9.763 -3.684 1.464 1.00 88.75 116 PRO A CA 1
ATOM 862 C C . PRO A 1 116 ? 9.199 -5.093 1.702 1.00 88.75 116 PRO A C 1
ATOM 864 O O . PRO A 1 116 ? 9.231 -5.607 2.820 1.00 88.75 116 PRO A O 1
ATOM 867 N N . PHE A 1 117 ? 8.733 -5.758 0.645 1.00 86.81 117 PHE A N 1
ATOM 868 C CA . PHE A 1 117 ? 8.447 -7.203 0.669 1.00 86.81 117 PHE A CA 1
ATOM 869 C C . PHE A 1 117 ? 9.438 -8.025 -0.165 1.00 86.81 117 PHE A C 1
ATOM 871 O O . PHE A 1 117 ? 9.265 -9.235 -0.312 1.00 86.81 117 PHE A O 1
ATOM 878 N N . TYR A 1 118 ? 10.497 -7.393 -0.677 1.00 81.00 118 TYR A N 1
ATOM 879 C CA . TYR A 1 118 ? 11.576 -8.101 -1.357 1.00 81.00 118 TYR A CA 1
ATOM 880 C C . TYR A 1 118 ? 12.373 -8.951 -0.354 1.00 81.00 118 TYR A C 1
ATOM 882 O O . TYR A 1 118 ? 12.622 -8.547 0.783 1.00 81.00 118 TYR A O 1
ATOM 890 N N . LYS A 1 119 ? 12.722 -10.171 -0.754 1.00 79.25 119 LYS A N 1
ATOM 891 C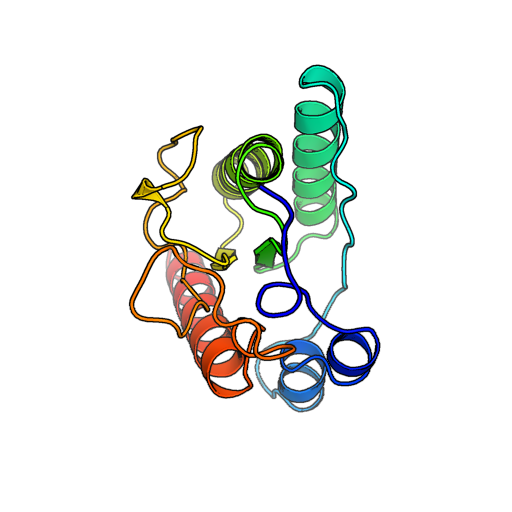 CA . LYS A 1 119 ? 13.370 -11.193 0.082 1.00 79.25 119 LYS A CA 1
ATOM 892 C C . LYS A 1 119 ? 14.829 -11.421 -0.299 1.00 79.25 119 LYS A C 1
ATOM 894 O O . LYS A 1 119 ? 15.592 -11.966 0.495 1.00 79.25 119 LYS A O 1
ATOM 899 N N . THR A 1 120 ? 15.227 -11.002 -1.495 1.00 69.44 120 THR A N 1
ATOM 900 C CA . THR A 1 120 ? 16.582 -11.179 -2.018 1.00 69.44 120 THR A CA 1
ATOM 901 C C . THR A 1 120 ? 17.525 -10.096 -1.504 1.00 69.44 120 THR A C 1
ATOM 903 O O . THR A 1 120 ? 17.237 -8.908 -1.588 1.00 69.44 120 THR A O 1
ATOM 906 N N . SER A 1 121 ? 18.700 -10.480 -1.006 1.00 59.56 121 SER A N 1
ATOM 907 C CA . SER A 1 121 ? 19.700 -9.550 -0.456 1.00 59.56 121 SER A CA 1
ATOM 908 C C . SER A 1 121 ? 20.525 -8.807 -1.525 1.00 59.56 121 SER A C 1
ATOM 910 O O . SER A 1 121 ? 21.692 -8.497 -1.296 1.00 59.56 121 SER A O 1
ATOM 912 N N . GLY A 1 122 ? 19.958 -8.552 -2.706 1.00 56.59 122 GLY A N 1
ATOM 913 C CA . GLY A 1 122 ? 20.636 -7.918 -3.836 1.00 56.59 122 GLY A CA 1
ATOM 914 C C . GLY A 1 122 ? 19.652 -7.364 -4.867 1.00 56.59 122 GLY A C 1
ATOM 915 O O . GLY A 1 122 ? 18.484 -7.740 -4.883 1.00 56.59 122 GLY A O 1
ATOM 916 N N . SER A 1 123 ? 20.140 -6.471 -5.730 1.00 54.72 123 SER A N 1
ATOM 917 C CA . SER A 1 123 ? 19.375 -5.826 -6.811 1.00 54.72 123 SER A CA 1
ATOM 918 C C . SER A 1 123 ? 19.192 -6.707 -8.056 1.00 54.72 123 SER A C 1
ATOM 920 O O . SER A 1 123 ? 18.646 -6.256 -9.064 1.00 54.72 123 SER A O 1
ATOM 922 N N . GLU A 1 124 ? 19.664 -7.953 -8.000 1.00 62.41 124 GLU A N 1
ATOM 923 C CA . GLU A 1 124 ? 19.562 -8.929 -9.080 1.00 62.41 124 GLU A CA 1
ATOM 924 C C . GLU A 1 124 ? 18.301 -9.785 -8.924 1.00 62.41 124 GLU A C 1
ATOM 926 O O . GLU A 1 124 ? 17.929 -10.197 -7.826 1.00 62.41 124 GLU A O 1
ATOM 931 N N . ASP A 1 125 ? 17.648 -10.069 -10.049 1.00 72.00 125 ASP A N 1
ATOM 932 C CA . ASP A 1 125 ? 16.519 -10.990 -10.107 1.00 72.00 125 ASP A CA 1
ATOM 933 C C . ASP A 1 125 ? 16.998 -12.423 -9.830 1.00 72.00 125 ASP A C 1
ATOM 935 O O . ASP A 1 125 ? 17.837 -12.953 -10.560 1.00 72.00 125 ASP A O 1
ATOM 939 N N . SER A 1 126 ? 16.439 -13.067 -8.805 1.00 76.81 126 SER A N 1
ATOM 940 C CA . SER A 1 126 ? 16.771 -14.451 -8.447 1.00 76.81 126 SER A CA 1
ATOM 941 C C . SER A 1 126 ? 16.327 -15.486 -9.482 1.00 76.81 126 SER A C 1
ATOM 943 O O . SER A 1 126 ? 16.770 -16.634 -9.436 1.00 76.81 126 SER A O 1
ATOM 945 N N . GLY A 1 127 ? 15.409 -15.127 -10.386 1.00 79.19 127 GLY A N 1
ATOM 946 C CA . GLY A 1 127 ? 14.766 -16.054 -11.316 1.00 79.19 127 GLY A CA 1
ATOM 947 C C . GLY A 1 127 ? 13.799 -17.039 -10.646 1.00 79.19 127 GLY A C 1
ATOM 948 O O . GLY A 1 127 ? 13.159 -17.832 -11.340 1.00 79.19 127 GLY A O 1
ATOM 949 N N . VAL A 1 128 ? 13.639 -16.986 -9.319 1.00 82.88 128 VAL A N 1
ATOM 950 C CA . VAL A 1 128 ? 12.731 -17.855 -8.565 1.00 82.88 128 VAL A CA 1
ATOM 951 C C . VAL A 1 128 ? 11.327 -17.276 -8.621 1.00 82.88 128 VAL A C 1
ATOM 953 O O . VAL A 1 128 ? 11.078 -16.183 -8.129 1.00 82.88 128 VAL A O 1
ATOM 956 N N . LEU A 1 129 ? 10.391 -18.009 -9.225 1.00 82.81 129 LEU A N 1
ATOM 957 C CA . LEU A 1 129 ? 9.006 -17.563 -9.383 1.00 82.81 129 LEU A CA 1
ATOM 958 C C . LEU A 1 129 ? 8.373 -17.164 -8.038 1.00 82.81 129 LEU A C 1
ATOM 960 O O . LEU A 1 129 ? 8.349 -17.967 -7.108 1.00 82.81 129 LEU A O 1
ATOM 964 N N . ALA A 1 130 ? 7.786 -15.965 -7.998 1.00 79.00 130 ALA A N 1
ATOM 965 C CA . ALA A 1 130 ? 7.005 -15.433 -6.877 1.00 79.00 130 ALA A CA 1
ATOM 966 C C . ALA A 1 130 ? 7.755 -15.260 -5.538 1.00 79.00 130 ALA A C 1
ATOM 968 O O . ALA A 1 130 ? 7.114 -15.043 -4.509 1.00 79.00 130 ALA A O 1
ATOM 969 N N . GLU A 1 131 ? 9.088 -15.325 -5.531 1.00 84.12 131 GLU A N 1
ATOM 970 C CA . GLU A 1 131 ? 9.888 -15.165 -4.310 1.00 84.12 131 GLU A CA 1
ATOM 971 C C . GLU A 1 131 ? 9.692 -13.794 -3.644 1.00 84.12 131 GLU A C 1
ATOM 973 O O . GLU A 1 131 ? 9.626 -13.704 -2.420 1.00 84.12 131 GLU A O 1
ATOM 978 N N . ASN A 1 132 ? 9.534 -12.740 -4.447 1.00 83.12 132 ASN A N 1
ATOM 979 C CA . ASN A 1 132 ? 9.347 -11.364 -3.991 1.00 83.12 132 ASN A CA 1
ATOM 980 C C . ASN A 1 132 ? 7.880 -10.933 -4.117 1.00 83.12 132 ASN A C 1
ATOM 982 O O . ASN A 1 132 ? 7.582 -9.847 -4.609 1.00 83.12 132 ASN A O 1
ATOM 986 N N . THR A 1 133 ? 6.958 -11.805 -3.712 1.00 87.06 133 THR A N 1
ATOM 987 C CA . THR A 1 133 ? 5.530 -11.479 -3.581 1.00 87.06 133 THR A CA 1
ATOM 988 C C . THR A 1 133 ? 5.168 -11.322 -2.113 1.00 87.06 133 THR A C 1
ATOM 990 O O . THR A 1 133 ? 5.865 -11.835 -1.234 1.00 87.06 133 THR A O 1
ATOM 993 N N . VAL A 1 134 ? 4.075 -10.613 -1.826 1.00 90.56 134 VAL A N 1
ATOM 994 C CA . VAL A 1 134 ? 3.620 -10.433 -0.445 1.00 90.56 134 VAL A CA 1
ATOM 995 C C . VAL A 1 134 ? 3.343 -11.798 0.185 1.00 90.56 134 VAL A C 1
ATOM 997 O O . VAL A 1 134 ? 2.541 -12.583 -0.323 1.00 90.56 134 VAL A O 1
ATOM 1000 N N . THR A 1 135 ? 3.986 -12.085 1.314 1.00 92.00 135 THR A N 1
ATOM 1001 C CA . THR A 1 135 ? 3.714 -13.296 2.094 1.00 92.00 135 THR A CA 1
ATOM 1002 C C . THR A 1 135 ? 2.668 -13.033 3.178 1.00 92.00 135 THR A C 1
ATOM 1004 O O . THR A 1 135 ? 2.382 -11.894 3.543 1.00 92.00 135 THR A O 1
ATOM 1007 N N . VAL A 1 136 ? 2.146 -14.100 3.789 1.00 94.06 136 VAL A N 1
ATOM 1008 C CA . VAL A 1 136 ? 1.268 -13.993 4.970 1.00 94.06 136 VAL A CA 1
ATOM 1009 C C . VAL A 1 136 ? 1.943 -13.228 6.119 1.00 94.06 136 VAL A C 1
ATOM 1011 O O . VAL A 1 136 ? 1.267 -12.533 6.874 1.00 94.06 136 VAL A O 1
ATOM 1014 N N . GLN A 1 137 ? 3.266 -13.342 6.280 1.00 94.38 137 GLN A N 1
ATOM 1015 C CA . GLN A 1 137 ? 3.995 -12.607 7.320 1.00 94.38 137 GLN A CA 1
ATOM 1016 C C . GLN A 1 137 ? 4.046 -11.107 7.019 1.00 94.38 137 GLN A C 1
ATOM 1018 O O . GLN A 1 137 ? 3.798 -10.305 7.919 1.00 94.38 137 GLN A O 1
ATOM 1023 N N . ASP A 1 138 ? 4.291 -10.741 5.761 1.00 94.50 138 ASP A N 1
ATOM 1024 C CA . ASP A 1 138 ? 4.305 -9.342 5.320 1.00 94.50 138 ASP A CA 1
ATOM 1025 C C . ASP A 1 138 ? 2.923 -8.706 5.482 1.00 94.50 138 ASP A C 1
ATOM 1027 O O . ASP A 1 138 ? 2.798 -7.615 6.036 1.00 94.50 138 ASP A O 1
ATOM 1031 N N . ALA A 1 139 ? 1.872 -9.430 5.087 1.00 95.19 139 ALA A N 1
ATOM 1032 C CA . ALA A 1 139 ? 0.498 -8.972 5.234 1.00 95.19 139 ALA A CA 1
ATOM 1033 C C . ALA A 1 139 ? 0.110 -8.774 6.710 1.00 95.19 139 ALA A C 1
ATOM 1035 O O . ALA A 1 139 ? -0.465 -7.744 7.060 1.00 95.19 139 ALA A O 1
ATOM 1036 N N . LYS A 1 140 ? 0.491 -9.697 7.608 1.00 95.81 140 LYS A N 1
ATOM 1037 C CA . LYS A 1 140 ? 0.281 -9.537 9.061 1.00 95.81 140 LYS A CA 1
ATOM 1038 C C . LYS A 1 140 ? 0.969 -8.293 9.613 1.00 95.81 140 LYS A C 1
ATOM 1040 O O . LYS A 1 140 ? 0.364 -7.571 10.405 1.00 95.81 140 LYS A O 1
ATOM 1045 N N . LEU A 1 141 ? 2.217 -8.048 9.210 1.00 95.75 141 LEU A N 1
ATOM 1046 C CA . LEU A 1 141 ? 2.960 -6.861 9.626 1.00 95.75 141 LEU A CA 1
ATOM 1047 C C . LEU A 1 141 ? 2.261 -5.585 9.144 1.00 95.75 141 LEU A C 1
ATOM 1049 O O . LEU A 1 141 ? 2.015 -4.683 9.945 1.00 95.75 141 LEU A O 1
ATOM 1053 N N . ALA A 1 142 ? 1.885 -5.533 7.866 1.00 96.19 142 ALA A N 1
ATOM 1054 C CA . ALA A 1 142 ? 1.215 -4.380 7.278 1.00 96.19 142 ALA A CA 1
ATOM 1055 C C . ALA A 1 142 ? -0.150 -4.096 7.928 1.00 96.19 142 ALA A C 1
ATOM 1057 O O . ALA A 1 142 ? -0.422 -2.950 8.287 1.00 96.19 142 ALA A O 1
ATOM 1058 N N . ILE A 1 143 ? -0.973 -5.126 8.163 1.00 96.00 143 ILE A N 1
ATOM 1059 C CA . ILE A 1 143 ? -2.267 -4.997 8.857 1.00 96.00 143 ILE A CA 1
ATOM 1060 C C . ILE A 1 143 ? -2.063 -4.483 10.289 1.00 96.00 143 ILE A C 1
ATOM 1062 O O . ILE A 1 143 ? -2.726 -3.533 10.708 1.00 96.00 143 ILE A O 1
ATOM 1066 N N . ALA A 1 144 ? -1.111 -5.049 11.038 1.00 95.81 144 ALA A N 1
ATOM 1067 C CA . ALA A 1 144 ? -0.820 -4.603 12.400 1.00 95.81 144 ALA A CA 1
ATOM 1068 C C . ALA A 1 144 ? -0.342 -3.140 12.443 1.00 95.81 144 ALA A C 1
ATOM 1070 O O . ALA A 1 144 ? -0.780 -2.369 13.299 1.00 95.81 144 ALA A O 1
ATOM 1071 N N . MET A 1 145 ? 0.519 -2.734 11.506 1.00 96.19 145 MET A N 1
ATOM 1072 C CA . MET A 1 145 ? 0.984 -1.350 11.398 1.00 96.19 145 MET A CA 1
ATOM 1073 C C . MET A 1 145 ? -0.142 -0.389 11.023 1.00 96.19 145 MET A C 1
ATOM 1075 O O . MET A 1 145 ? -0.234 0.693 11.604 1.00 96.19 145 MET A O 1
ATOM 1079 N N . LEU A 1 146 ? -1.017 -0.778 10.094 1.00 96.06 146 LEU A N 1
ATOM 1080 C CA . LEU A 1 146 ? -2.166 0.034 9.712 1.00 96.06 146 LEU A CA 1
ATOM 1081 C C . LEU A 1 146 ? -3.104 0.237 10.906 1.00 96.06 146 LEU A C 1
ATOM 1083 O O . LEU A 1 146 ? -3.458 1.373 11.219 1.00 96.06 146 LEU A O 1
ATOM 1087 N N . ARG A 1 147 ? -3.400 -0.835 11.647 1.00 95.06 147 ARG A N 1
ATOM 1088 C CA . ARG A 1 147 ? -4.198 -0.784 12.877 1.00 95.06 147 ARG A CA 1
ATOM 1089 C C . ARG A 1 147 ? -3.616 0.185 13.908 1.00 95.06 147 ARG A C 1
ATOM 1091 O O . ARG A 1 147 ? -4.360 0.961 14.503 1.00 95.06 147 ARG A O 1
ATOM 1098 N N . LEU A 1 148 ? -2.297 0.175 14.113 1.00 95.25 148 LEU A N 1
ATOM 1099 C CA . LEU A 1 148 ? -1.634 1.123 15.016 1.00 95.25 148 LEU A CA 1
ATOM 1100 C C . LEU A 1 148 ? -1.802 2.574 14.544 1.00 95.25 148 LEU A C 1
ATOM 1102 O O . LEU A 1 148 ? -2.175 3.426 15.349 1.00 95.25 148 LEU A O 1
ATOM 1106 N N . LYS A 1 149 ? -1.603 2.849 13.248 1.00 94.44 149 LYS A N 1
ATOM 1107 C CA . LYS A 1 149 ? -1.782 4.195 12.677 1.00 94.44 149 LYS A CA 1
ATOM 1108 C C . LYS A 1 149 ? -3.228 4.691 12.801 1.00 94.44 149 LYS A C 1
ATOM 1110 O O . LYS A 1 149 ? -3.449 5.837 13.180 1.00 94.44 149 LYS A O 1
ATOM 1115 N N . MET A 1 150 ? -4.209 3.827 12.538 1.00 94.38 150 MET A N 1
ATOM 1116 C CA . MET A 1 150 ? -5.635 4.151 12.679 1.00 94.38 150 MET A CA 1
ATOM 1117 C C . MET A 1 150 ? -6.012 4.484 14.129 1.00 94.38 150 MET A C 1
ATOM 1119 O O . MET A 1 150 ? -6.796 5.398 14.369 1.00 94.38 150 MET A O 1
ATOM 1123 N N . ARG A 1 151 ? -5.450 3.764 15.111 1.00 94.31 151 ARG A N 1
ATOM 1124 C CA . ARG A 1 151 ? -5.677 4.049 16.539 1.00 94.31 151 ARG A CA 1
ATOM 1125 C C . ARG A 1 151 ? -5.077 5.394 16.949 1.00 94.31 151 ARG A C 1
ATOM 1127 O O . ARG A 1 151 ? -5.777 6.190 17.559 1.00 94.31 151 ARG A O 1
ATOM 1134 N N . GLN A 1 152 ? -3.836 5.671 16.547 1.00 92.25 152 GLN A N 1
ATOM 1135 C CA . GLN A 1 152 ? -3.163 6.945 16.835 1.00 92.25 152 GLN A CA 1
ATOM 1136 C C . GLN A 1 152 ? -3.918 8.148 16.264 1.00 92.25 152 GLN A C 1
ATOM 1138 O O . GLN A 1 152 ? -3.991 9.187 16.910 1.00 92.25 152 GLN A O 1
ATOM 1143 N N . GLN A 1 153 ? -4.519 8.012 15.079 1.00 88.25 153 GLN A N 1
ATOM 1144 C CA . GLN A 1 153 ? -5.307 9.096 14.500 1.00 88.25 153 GLN A CA 1
ATOM 1145 C C . GLN A 1 153 ? -6.596 9.380 15.284 1.00 88.25 153 GLN A C 1
ATOM 1147 O O . GLN A 1 153 ? -6.991 10.532 15.380 1.00 88.25 153 GLN A O 1
ATOM 1152 N N . LYS A 1 154 ? -7.244 8.359 15.862 1.00 79.31 154 LYS A N 1
ATOM 1153 C CA . LYS A 1 154 ? -8.470 8.534 16.666 1.00 79.31 154 LYS A CA 1
ATOM 1154 C C . LYS A 1 154 ? -8.220 9.227 18.011 1.00 79.31 154 LYS A C 1
ATOM 1156 O O . LYS A 1 154 ? -9.169 9.694 18.633 1.00 79.31 154 LYS A O 1
ATOM 1161 N N . GLU A 1 155 ? -6.973 9.260 18.474 1.00 72.19 155 GLU A N 1
ATOM 1162 C CA . GLU A 1 155 ? -6.559 9.920 19.719 1.00 72.19 155 GLU A CA 1
ATOM 1163 C C . GLU A 1 155 ? -6.246 11.423 19.533 1.00 72.19 155 GLU A C 1
ATOM 1165 O O . GLU A 1 155 ? -5.936 12.111 20.510 1.00 72.19 155 GLU A O 1
ATOM 1170 N N . HIS A 1 156 ? -6.333 11.944 18.303 1.00 51.34 156 HIS A N 1
ATOM 1171 C CA . HIS A 1 156 ? -6.119 13.350 17.939 1.00 51.34 156 HIS A CA 1
ATOM 1172 C C . HIS A 1 156 ? -7.391 13.988 17.378 1.00 51.34 156 HIS A C 1
ATOM 1174 O O . HIS A 1 156 ? -7.610 15.181 17.691 1.00 51.34 156 HIS A O 1
#

Radius of gyration: 15.3 Å; chains: 1; bounding box: 36×33×40 Å